Protein AF-A0A511R4V1-F1 (afdb_monomer)

Structure (mmCIF, N/CA/C/O backbone):
data_AF-A0A511R4V1-F1
#
_entry.id   AF-A0A511R4V1-F1
#
loop_
_atom_site.group_PDB
_atom_site.id
_atom_site.type_symbol
_atom_site.label_atom_id
_atom_site.label_alt_id
_atom_site.label_comp_id
_atom_site.label_asym_id
_atom_site.label_entity_id
_atom_site.label_seq_id
_atom_site.pdbx_PDB_ins_code
_atom_site.Cartn_x
_atom_site.Cartn_y
_atom_site.Cartn_z
_atom_site.occupancy
_atom_site.B_iso_or_equiv
_atom_site.auth_seq_id
_atom_site.auth_comp_id
_atom_site.auth_asym_id
_atom_site.auth_atom_id
_atom_site.pdbx_PDB_model_num
ATOM 1 N N . MET A 1 1 ? 0.638 -14.879 15.634 1.00 61.03 1 MET A N 1
ATOM 2 C CA . MET A 1 1 ? -0.462 -13.946 15.291 1.00 61.03 1 MET A CA 1
ATOM 3 C C . MET A 1 1 ? 0.116 -12.540 15.219 1.00 61.03 1 MET A C 1
ATOM 5 O O . MET A 1 1 ? 0.854 -12.171 16.122 1.00 61.03 1 MET A O 1
ATOM 9 N N . GLU A 1 2 ? -0.144 -11.779 14.155 1.00 87.06 2 GLU A N 1
ATOM 10 C CA . GLU A 1 2 ? 0.352 -10.398 14.040 1.00 87.06 2 GLU A CA 1
ATOM 11 C C . GLU A 1 2 ? -0.248 -9.506 15.149 1.00 87.06 2 GLU A C 1
ATOM 13 O O . GLU A 1 2 ? -1.451 -9.576 15.415 1.00 87.06 2 GLU A O 1
ATOM 18 N N . VAL A 1 3 ? 0.552 -8.627 15.767 1.00 91.94 3 VAL A N 1
ATOM 19 C CA . VAL A 1 3 ? 0.110 -7.763 16.889 1.00 91.94 3 VAL A CA 1
ATOM 20 C C . VAL A 1 3 ? -1.110 -6.911 16.511 1.00 91.94 3 VAL A C 1
ATOM 22 O O . VAL A 1 3 ? -2.014 -6.700 17.320 1.00 91.94 3 VAL A O 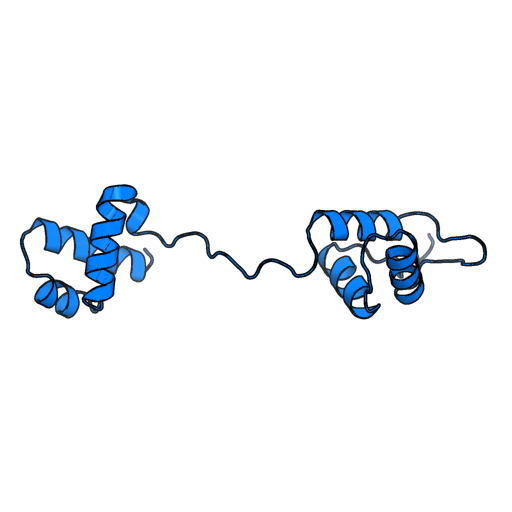1
ATOM 25 N N . ARG A 1 4 ? -1.171 -6.442 15.259 1.00 91.88 4 ARG A N 1
ATOM 26 C CA . ARG A 1 4 ? -2.289 -5.640 14.733 1.00 91.88 4 ARG A CA 1
ATOM 27 C C . ARG A 1 4 ? -3.592 -6.430 14.671 1.00 91.88 4 ARG A C 1
ATOM 29 O O . ARG A 1 4 ? -4.633 -5.908 15.066 1.00 91.88 4 ARG A O 1
ATOM 36 N N . VAL A 1 5 ? -3.522 -7.677 14.208 1.00 95.31 5 VAL A N 1
ATOM 37 C CA . VAL A 1 5 ? -4.673 -8.582 14.109 1.00 95.31 5 VAL A CA 1
ATOM 38 C C . VAL A 1 5 ? -5.228 -8.868 15.503 1.00 95.31 5 VAL A C 1
ATOM 40 O O . VAL A 1 5 ? -6.429 -8.722 15.718 1.00 95.31 5 VAL A O 1
ATOM 43 N N . TYR A 1 6 ? -4.353 -9.173 16.469 1.00 95.31 6 TYR A N 1
ATOM 44 C CA . TYR A 1 6 ? -4.748 -9.391 17.864 1.00 95.31 6 TYR A CA 1
ATOM 45 C C . TYR A 1 6 ? -5.455 -8.172 18.463 1.00 95.31 6 TYR A C 1
ATOM 47 O O . TYR A 1 6 ? -6.555 -8.298 18.998 1.00 95.31 6 TYR A O 1
ATOM 55 N N . LYS A 1 7 ? -4.871 -6.976 18.312 1.00 95.56 7 LYS A N 1
ATOM 56 C CA . LYS A 1 7 ? -5.477 -5.733 18.807 1.00 95.56 7 LYS A CA 1
ATOM 57 C C . LYS A 1 7 ? -6.868 -5.497 18.212 1.00 95.56 7 LYS A C 1
ATOM 59 O O . LYS A 1 7 ? -7.801 -5.182 18.941 1.00 95.56 7 LYS A O 1
ATOM 64 N N . ARG A 1 8 ? -7.039 -5.681 16.901 1.00 95.88 8 ARG A N 1
ATOM 65 C CA . ARG A 1 8 ? -8.345 -5.507 16.244 1.00 95.88 8 ARG A CA 1
ATOM 66 C C . ARG A 1 8 ? -9.372 -6.539 16.710 1.00 95.88 8 ARG A C 1
ATOM 68 O O . ARG A 1 8 ? -10.501 -6.162 17.003 1.00 95.88 8 ARG A O 1
ATOM 75 N N . ALA A 1 9 ? -8.980 -7.806 16.823 1.00 95.88 9 ALA A N 1
ATOM 76 C CA . ALA A 1 9 ? -9.857 -8.859 17.331 1.00 95.88 9 ALA A CA 1
ATOM 77 C C . ALA A 1 9 ? -10.303 -8.572 18.775 1.00 95.88 9 ALA A C 1
ATOM 79 O O . ALA A 1 9 ? -11.498 -8.577 19.061 1.00 95.88 9 ALA A O 1
ATOM 80 N N . ARG A 1 10 ? -9.359 -8.217 19.660 1.00 96.31 10 ARG A N 1
ATOM 81 C CA . ARG A 1 10 ? -9.656 -7.865 21.056 1.00 96.31 10 ARG A CA 1
ATOM 82 C C . ARG A 1 10 ? -10.561 -6.639 21.166 1.00 96.31 10 ARG A C 1
ATOM 84 O O . ARG A 1 10 ? -11.474 -6.626 21.980 1.00 96.31 10 ARG A O 1
ATOM 91 N N . ALA A 1 11 ? -10.346 -5.633 20.324 1.00 96.06 11 ALA A N 1
ATOM 92 C CA . ALA A 1 11 ? -11.191 -4.447 20.298 1.00 96.06 11 ALA A CA 1
ATOM 93 C C . ALA A 1 11 ? -12.642 -4.754 19.883 1.00 96.06 11 ALA A C 1
ATOM 95 O O . ALA A 1 11 ? -13.567 -4.172 20.442 1.00 96.06 11 ALA A O 1
ATOM 96 N N . LEU A 1 12 ? -12.848 -5.670 18.929 1.00 95.75 12 LEU A N 1
ATOM 97 C CA . LEU A 1 12 ? -14.186 -6.111 18.518 1.00 95.75 12 LEU A CA 1
ATOM 98 C C . LEU A 1 12 ? -14.879 -6.958 19.590 1.00 95.75 12 LEU A C 1
ATOM 100 O O . LEU A 1 12 ? -16.088 -6.828 19.761 1.00 95.75 12 LEU A O 1
ATOM 104 N N . LEU A 1 13 ? -14.126 -7.781 20.322 1.00 96.06 13 LEU A N 1
ATOM 105 C CA . LEU A 1 13 ? -14.661 -8.564 21.436 1.00 96.06 13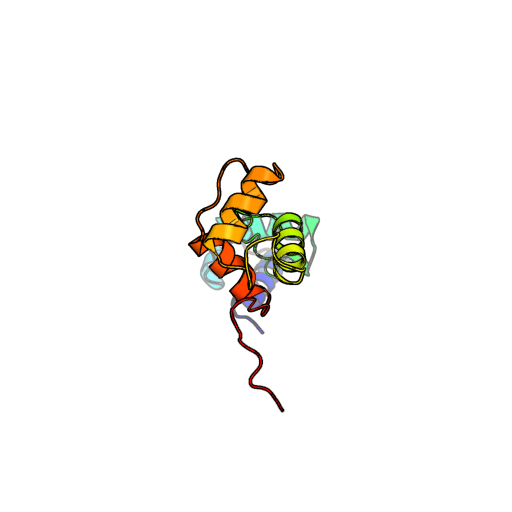 LEU A CA 1
ATOM 106 C C . LEU A 1 13 ? -15.152 -7.653 22.571 1.00 96.06 13 LEU A C 1
ATOM 108 O O . LEU A 1 13 ? -16.315 -7.723 22.946 1.00 96.06 13 LEU A O 1
ATOM 112 N N . LEU A 1 14 ? -14.317 -6.711 23.024 1.00 95.94 14 LEU A N 1
ATOM 113 C CA . LEU A 1 14 ? -14.713 -5.735 24.049 1.00 95.94 14 LEU A CA 1
ATOM 114 C C . LEU A 1 14 ? -15.899 -4.868 23.589 1.00 95.94 14 LEU A C 1
ATOM 116 O O . LEU A 1 14 ? -16.775 -4.506 24.369 1.00 95.94 14 LEU A O 1
ATOM 120 N N . ALA A 1 15 ? -15.955 -4.549 22.294 1.00 93.94 15 ALA A N 1
ATOM 121 C CA . ALA A 1 15 ? -17.087 -3.843 21.707 1.00 93.94 15 ALA A CA 1
ATOM 122 C C . ALA A 1 15 ? -18.392 -4.654 21.749 1.00 93.94 15 ALA A C 1
ATOM 124 O O . ALA A 1 15 ? -19.460 -4.050 21.852 1.00 93.94 15 ALA A O 1
ATOM 125 N N . HIS A 1 16 ? -18.314 -5.984 21.641 1.00 94.00 16 HIS A N 1
ATOM 126 C CA . HIS A 1 16 ? -19.456 -6.889 21.778 1.00 94.00 16 HIS A CA 1
ATOM 127 C C . HIS A 1 16 ? -19.903 -7.031 23.239 1.00 94.00 16 HIS A C 1
ATOM 129 O O . HIS A 1 16 ? -21.100 -7.066 23.503 1.00 94.00 16 HIS A O 1
ATOM 135 N N . GLU A 1 17 ? -18.956 -7.013 24.177 1.00 95.19 17 GLU A N 1
ATOM 136 C CA . GLU A 1 17 ? -19.199 -7.038 25.628 1.00 95.19 17 GLU A CA 1
ATOM 137 C C . GLU A 1 17 ? -19.804 -5.727 26.177 1.00 95.19 17 GLU A C 1
ATOM 139 O O . GLU A 1 17 ? -20.174 -5.656 27.345 1.00 95.19 17 GLU A O 1
ATOM 144 N N . GLY A 1 18 ? -19.941 -4.689 25.343 1.00 93.50 18 GLY A N 1
ATOM 145 C CA . GLY A 1 18 ? -20.630 -3.442 25.695 1.00 93.50 18 GLY A CA 1
ATOM 146 C C . GLY A 1 18 ? -19.732 -2.328 26.239 1.00 93.50 18 GLY A C 1
ATOM 147 O O . GLY A 1 18 ? -20.245 -1.287 26.650 1.00 93.50 18 GLY A O 1
ATOM 148 N N . PHE A 1 19 ? -18.405 -2.493 26.206 1.00 94.06 19 PHE A N 1
ATOM 149 C CA . PHE A 1 19 ? -17.473 -1.445 26.631 1.00 94.06 19 PHE A CA 1
ATOM 150 C C . PHE A 1 19 ? -17.554 -0.197 25.741 1.00 94.06 19 PHE A C 1
ATOM 152 O O . PHE A 1 19 ? -17.808 -0.270 24.528 1.00 94.06 19 PHE A O 1
ATOM 159 N N . LYS A 1 20 ? -17.282 0.974 26.331 1.00 92.56 20 LYS A N 1
ATOM 160 C CA . LYS A 1 20 ? -17.264 2.236 25.584 1.00 92.56 20 LYS A CA 1
ATOM 161 C C . LYS A 1 20 ? -16.008 2.325 24.728 1.00 92.56 20 LYS A C 1
ATOM 163 O O . LYS A 1 20 ? -14.916 1.927 25.125 1.00 92.56 20 LYS A O 1
ATOM 168 N N . ASP A 1 21 ? -16.131 2.964 23.568 1.00 90.62 21 ASP A N 1
ATOM 169 C CA . ASP A 1 21 ? -15.030 3.079 22.606 1.00 90.62 21 ASP A CA 1
ATOM 170 C C . ASP A 1 21 ? -13.760 3.735 23.183 1.00 90.62 21 ASP A C 1
ATOM 172 O O . ASP A 1 21 ? -12.653 3.400 22.764 1.00 90.62 21 ASP A O 1
ATOM 176 N N . GLN A 1 22 ? -13.897 4.660 24.142 1.00 91.81 22 GLN A N 1
ATOM 177 C CA . GLN A 1 22 ? -12.751 5.273 24.827 1.00 91.81 22 GLN A CA 1
ATOM 178 C C . GLN A 1 22 ? -11.998 4.273 25.714 1.00 91.81 22 GLN A C 1
ATOM 180 O O . GLN A 1 22 ? -10.770 4.245 25.687 1.00 91.81 22 GLN A O 1
ATOM 185 N N . GLU A 1 23 ? -12.720 3.430 26.449 1.00 93.56 23 GLU A N 1
ATOM 186 C CA . GLU A 1 23 ? -12.145 2.414 27.338 1.00 93.56 23 GLU A CA 1
ATOM 187 C C . GLU A 1 23 ? -11.437 1.337 26.512 1.00 93.56 23 GLU A C 1
ATOM 189 O O . GLU A 1 23 ? -10.286 0.995 26.778 1.00 93.56 23 GLU A O 1
ATOM 194 N N . ILE A 1 24 ? -12.079 0.875 25.433 1.00 94.88 24 ILE A N 1
ATOM 195 C CA . ILE A 1 24 ? -11.498 -0.097 24.496 1.00 94.88 24 ILE A CA 1
ATOM 196 C C . ILE A 1 24 ? -10.207 0.453 23.876 1.00 94.88 24 ILE A C 1
ATOM 198 O O . ILE A 1 24 ? -9.191 -0.244 23.813 1.00 94.88 24 ILE A O 1
ATOM 202 N N . ALA A 1 25 ? -10.236 1.707 23.414 1.00 93.50 25 ALA A N 1
ATOM 203 C CA . ALA A 1 25 ? -9.084 2.376 22.816 1.00 93.50 25 ALA A CA 1
ATOM 204 C C . ALA A 1 25 ? -7.885 2.423 23.778 1.00 93.50 25 ALA A C 1
ATOM 206 O O . ALA A 1 25 ? -6.768 2.080 23.378 1.00 93.50 25 ALA A O 1
ATOM 207 N N . GLN A 1 26 ? -8.125 2.776 25.045 1.00 93.44 26 GLN A N 1
ATOM 208 C CA . GLN A 1 26 ? -7.099 2.800 26.089 1.00 93.44 26 GLN A CA 1
ATOM 209 C C . GLN A 1 26 ? -6.560 1.397 26.399 1.00 93.44 26 GLN A C 1
ATOM 211 O O . GLN A 1 26 ? -5.347 1.202 26.392 1.00 93.44 26 GLN A O 1
ATOM 216 N N . GLN A 1 27 ? -7.436 0.403 26.587 1.00 94.69 27 GLN A N 1
ATOM 217 C CA . GLN A 1 27 ? -7.032 -0.965 26.939 1.00 94.69 27 GLN A CA 1
ATOM 218 C C . GLN A 1 27 ? -6.213 -1.660 25.843 1.00 94.69 27 GLN A C 1
ATOM 220 O O . GLN A 1 27 ? -5.265 -2.392 26.127 1.00 94.69 27 GLN A O 1
ATOM 225 N N . VAL A 1 28 ? -6.582 -1.463 24.576 1.00 94.62 28 VAL A N 1
ATOM 226 C CA . VAL A 1 28 ? -5.940 -2.139 23.434 1.00 94.62 28 VAL A CA 1
ATOM 227 C C . VAL A 1 28 ? -4.771 -1.310 22.868 1.00 94.62 28 VAL A C 1
ATOM 229 O O . VAL A 1 28 ? -3.940 -1.807 22.094 1.00 94.62 28 VAL A O 1
ATOM 232 N N . GLY A 1 29 ? -4.675 -0.034 23.248 1.00 94.19 29 GLY A N 1
ATOM 233 C CA . GLY A 1 29 ? -3.703 0.910 22.703 1.00 94.19 29 GLY A CA 1
ATOM 234 C C . GLY A 1 29 ? -3.961 1.182 21.221 1.00 94.19 29 GLY A C 1
ATOM 235 O O . GLY A 1 29 ? -3.058 1.022 20.392 1.00 94.19 29 GLY A O 1
ATOM 236 N N . LEU A 1 30 ? -5.211 1.510 20.884 1.00 93.94 30 LEU A N 1
ATOM 237 C CA . LEU A 1 30 ? -5.650 1.973 19.565 1.00 93.94 30 LEU A CA 1
ATOM 238 C C . LEU A 1 30 ? -6.243 3.377 19.694 1.00 93.94 30 LEU A C 1
ATOM 240 O O . LEU A 1 30 ? -6.766 3.742 20.738 1.00 93.94 30 LEU A O 1
ATOM 244 N N . SER A 1 31 ? -6.221 4.164 18.619 1.00 94.06 31 SER A N 1
ATOM 245 C CA . SER A 1 31 ? -6.956 5.432 18.618 1.00 94.06 31 SER A CA 1
ATOM 246 C C . SER A 1 31 ? -8.467 5.180 18.525 1.00 94.06 31 SER A C 1
ATOM 248 O O . SER A 1 31 ? -8.906 4.229 17.867 1.00 94.06 31 SER A O 1
ATOM 250 N N . ARG A 1 32 ? -9.280 6.079 19.092 1.00 93.69 32 ARG A N 1
ATOM 251 C CA . ARG A 1 32 ? -10.746 6.041 18.932 1.00 93.69 32 ARG A CA 1
ATOM 252 C C . ARG A 1 32 ? -11.160 6.026 17.453 1.00 93.69 32 ARG A C 1
ATOM 254 O O . ARG A 1 32 ? -12.071 5.297 17.078 1.00 93.69 32 ARG A O 1
ATOM 261 N N . VAL A 1 33 ? -10.460 6.776 16.597 1.00 94.81 33 VAL A N 1
ATOM 262 C CA . VAL A 1 33 ? -10.713 6.807 15.143 1.00 94.81 33 VAL A CA 1
ATOM 263 C C . VAL A 1 33 ? -10.470 5.434 14.509 1.00 94.81 33 VAL A C 1
ATOM 265 O O . VAL A 1 33 ? -11.262 4.978 13.684 1.00 94.81 33 VAL A O 1
ATOM 268 N N . THR A 1 34 ? -9.408 4.736 14.924 1.00 93.50 34 THR A N 1
ATOM 269 C CA . THR A 1 34 ? -9.122 3.366 14.475 1.00 93.50 34 THR A CA 1
ATOM 270 C C . THR A 1 34 ? -10.255 2.414 14.849 1.00 93.50 34 THR A C 1
ATOM 272 O O . THR A 1 34 ? -10.650 1.604 14.014 1.00 93.50 34 THR A O 1
ATOM 275 N N . LEU A 1 35 ? -10.798 2.527 16.065 1.00 94.56 35 LEU A N 1
ATOM 276 C CA . LEU A 1 35 ? -11.895 1.680 16.536 1.00 94.56 35 LEU A CA 1
ATOM 277 C C . LEU A 1 35 ? -13.194 1.920 15.755 1.00 94.56 35 LEU A C 1
ATOM 279 O O . LEU A 1 35 ? -13.816 0.965 15.294 1.00 94.56 35 LEU A O 1
ATOM 283 N N . VAL A 1 36 ? -13.561 3.184 15.530 1.00 94.12 36 VAL A N 1
ATOM 2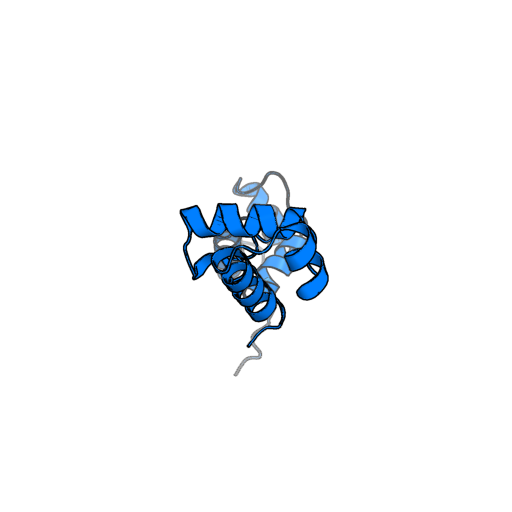84 C CA . VAL A 1 36 ? -14.740 3.551 14.724 1.00 94.12 36 VAL A CA 1
ATOM 285 C C . VAL A 1 36 ? -14.621 2.999 13.300 1.00 94.12 36 VAL A C 1
ATOM 287 O O . VAL A 1 36 ? -15.554 2.380 12.785 1.00 94.12 36 VAL A O 1
ATOM 290 N N . ASN A 1 37 ? -13.452 3.156 12.671 1.00 94.44 37 ASN A N 1
ATOM 291 C CA . ASN A 1 37 ? -13.196 2.605 11.340 1.00 94.44 37 ASN A CA 1
ATOM 292 C C . ASN A 1 37 ? -13.222 1.071 11.329 1.00 94.44 37 ASN A C 1
ATOM 294 O O . ASN A 1 37 ? -13.719 0.477 10.373 1.00 94.44 37 ASN A O 1
ATOM 298 N N . LEU A 1 38 ? -12.718 0.425 12.382 1.00 95.25 38 LEU A N 1
ATOM 299 C CA . LEU A 1 38 ? -12.752 -1.028 12.525 1.00 95.25 38 LEU A CA 1
ATOM 300 C C . LEU A 1 38 ? -14.190 -1.550 12.641 1.00 95.25 38 LEU A C 1
ATOM 302 O O . LEU A 1 38 ? -14.541 -2.480 11.919 1.00 95.25 38 LEU A O 1
ATOM 306 N N . ARG A 1 39 ? -15.040 -0.921 13.466 1.00 92.94 39 ARG A N 1
ATOM 307 C CA . ARG A 1 39 ? -16.473 -1.256 13.569 1.00 92.94 39 ARG A CA 1
ATOM 308 C C . ARG A 1 39 ? -17.184 -1.075 12.228 1.00 92.94 39 ARG A C 1
ATOM 310 O O . ARG A 1 39 ? -17.925 -1.958 11.804 1.00 92.94 39 ARG A O 1
ATOM 317 N N . ARG A 1 40 ? -16.917 0.031 11.521 1.00 94.50 40 ARG A N 1
ATOM 318 C CA . ARG A 1 40 ? -17.461 0.266 10.173 1.00 94.50 40 ARG A CA 1
ATOM 319 C C . ARG A 1 40 ? -17.043 -0.840 9.201 1.00 94.50 40 ARG A C 1
ATOM 321 O O . ARG A 1 40 ? -17.890 -1.375 8.495 1.00 94.50 40 ARG A O 1
ATOM 328 N N . ARG A 1 41 ? -15.758 -1.210 9.187 1.00 95.44 41 ARG A N 1
ATOM 329 C CA . ARG A 1 41 ? -15.263 -2.311 8.348 1.00 95.44 41 ARG A CA 1
ATOM 330 C C . ARG A 1 41 ? -15.876 -3.651 8.740 1.00 95.44 41 ARG A C 1
ATOM 332 O O . ARG A 1 41 ? -16.187 -4.427 7.851 1.00 95.44 41 ARG A O 1
ATOM 339 N N . PHE A 1 42 ? -16.090 -3.921 10.026 1.00 95.06 42 PHE A N 1
ATOM 340 C CA . PHE A 1 42 ? -16.720 -5.163 10.481 1.00 95.06 42 PHE A CA 1
ATOM 341 C C . PHE A 1 42 ? -18.135 -5.346 9.913 1.00 95.06 42 PHE A C 1
ATOM 343 O O . PHE A 1 42 ? -18.503 -6.461 9.557 1.00 95.06 42 PHE A O 1
ATOM 350 N N . GLN A 1 43 ? -18.903 -4.266 9.743 1.00 94.94 43 GLN A N 1
ATOM 351 C CA . GLN A 1 43 ? -20.230 -4.348 9.116 1.00 94.94 43 GLN A CA 1
ATOM 352 C C . GLN A 1 43 ? -20.174 -4.788 7.642 1.00 94.94 43 GLN A C 1
ATOM 354 O O . GLN A 1 43 ? -21.101 -5.428 7.159 1.00 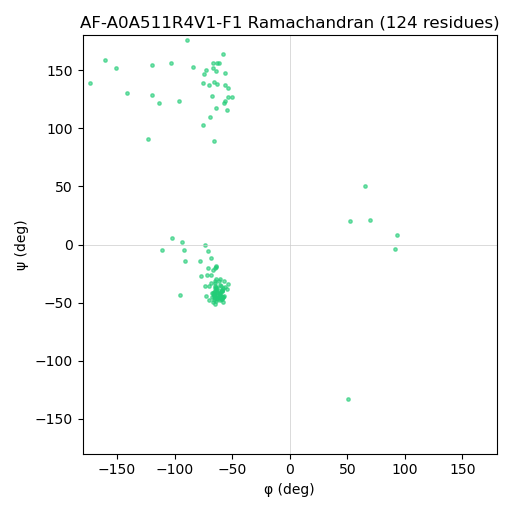94.94 43 GLN A O 1
ATOM 359 N N . GLN A 1 44 ? -19.084 -4.472 6.938 1.00 94.94 44 GLN A N 1
ATOM 360 C CA . GLN A 1 44 ? -18.912 -4.759 5.508 1.00 94.94 44 GLN A CA 1
ATOM 361 C C . GLN A 1 44 ? -18.163 -6.076 5.257 1.00 94.94 44 GLN A C 1
ATOM 363 O O . GLN A 1 44 ? -18.532 -6.856 4.389 1.00 94.94 44 GLN A O 1
ATOM 368 N N . GLU A 1 45 ? -17.098 -6.318 6.019 1.00 94.25 45 GLU A N 1
ATOM 369 C CA . GLU A 1 45 ? -16.105 -7.375 5.787 1.00 94.25 45 GLU A CA 1
ATOM 370 C C . GLU A 1 45 ? -16.169 -8.491 6.849 1.00 94.25 45 GLU A C 1
ATOM 372 O O . GLU A 1 45 ? -15.441 -9.481 6.758 1.00 94.25 45 GLU A O 1
ATOM 377 N N . ARG A 1 46 ? -17.015 -8.347 7.883 1.00 94.19 46 ARG A N 1
ATOM 378 C CA . ARG A 1 46 ? -17.069 -9.245 9.053 1.00 94.19 46 ARG A CA 1
ATOM 379 C C . ARG A 1 46 ? -15.668 -9.444 9.639 1.00 94.19 46 ARG A C 1
ATOM 381 O O . ARG A 1 46 ? -14.935 -8.474 9.814 1.00 94.19 46 ARG A O 1
ATOM 388 N N . LEU A 1 47 ? -15.278 -10.683 9.932 1.00 93.50 47 LEU A N 1
ATOM 389 C CA . LEU A 1 47 ? -13.973 -11.001 10.510 1.00 93.50 47 LEU A CA 1
ATOM 390 C C . LEU A 1 47 ? -12.800 -10.650 9.592 1.00 93.50 47 LEU A C 1
ATOM 392 O O . LEU A 1 47 ? -11.707 -10.447 10.102 1.00 93.50 47 LEU A O 1
ATOM 396 N N . GLN A 1 48 ? -12.996 -10.484 8.279 1.00 93.88 48 GLN A N 1
ATOM 397 C CA . GLN A 1 48 ? -11.899 -10.091 7.386 1.00 93.88 48 GLN A CA 1
ATOM 398 C C . GLN A 1 48 ? -11.346 -8.693 7.712 1.00 93.88 48 GLN A C 1
ATOM 400 O O . GLN A 1 48 ? -10.203 -8.381 7.377 1.00 93.88 48 GLN A O 1
ATOM 405 N N . CYS A 1 49 ? -12.099 -7.862 8.444 1.00 93.38 49 CYS A N 1
ATOM 406 C CA . CYS A 1 49 ? -11.664 -6.519 8.818 1.00 93.38 49 CYS A 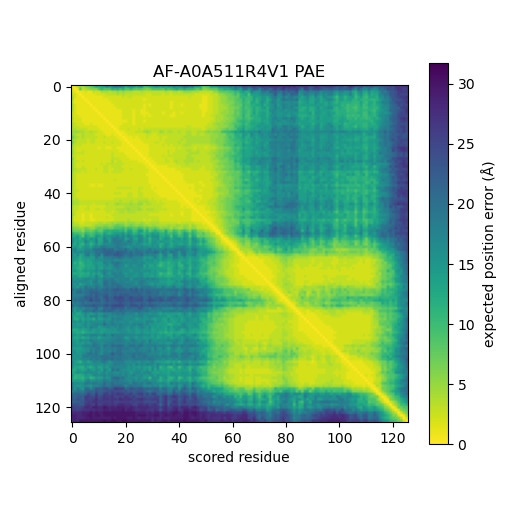CA 1
ATOM 407 C C . CYS A 1 49 ? -10.437 -6.485 9.750 1.00 93.38 49 CYS A C 1
ATOM 409 O O . CYS A 1 49 ? -9.756 -5.454 9.830 1.00 93.38 49 CYS A O 1
ATOM 411 N N . ILE A 1 50 ? -10.144 -7.588 10.454 1.00 94.94 50 ILE A N 1
ATOM 412 C CA . ILE A 1 50 ? -8.994 -7.672 11.364 1.00 94.94 50 ILE A CA 1
ATOM 413 C C . ILE A 1 50 ? -7.673 -7.734 10.594 1.00 94.94 50 ILE A C 1
ATOM 415 O O . ILE A 1 50 ? -6.647 -7.273 11.100 1.00 94.94 50 ILE A O 1
ATOM 419 N N . TYR A 1 51 ? -7.703 -8.225 9.356 1.00 94.62 51 TYR A N 1
ATOM 420 C CA . TYR A 1 51 ? -6.538 -8.298 8.489 1.00 94.62 51 TYR A CA 1
ATOM 421 C C . TYR A 1 51 ? -6.307 -6.973 7.754 1.00 94.62 51 TYR A C 1
ATOM 423 O O . TYR A 1 51 ? -7.216 -6.156 7.534 1.00 94.62 51 TYR A O 1
ATOM 431 N N . ASP A 1 52 ? -5.042 -6.725 7.420 1.00 89.56 52 ASP A N 1
ATOM 432 C CA . ASP A 1 52 ? -4.672 -5.595 6.579 1.00 89.56 52 ASP A CA 1
ATOM 433 C C . ASP A 1 52 ? -5.152 -5.836 5.145 1.00 89.56 52 ASP A C 1
ATOM 435 O O . ASP A 1 52 ? -5.025 -6.930 4.597 1.00 89.56 52 ASP A O 1
ATOM 439 N N . ARG A 1 53 ? -5.711 -4.789 4.530 1.00 86.50 53 ARG A N 1
ATOM 440 C CA . ARG A 1 53 ? -6.027 -4.823 3.103 1.00 86.50 53 ARG A CA 1
ATOM 441 C C . ARG A 1 53 ? -4.725 -4.894 2.299 1.00 86.50 53 ARG A C 1
ATOM 443 O O . ARG A 1 53 ? -3.715 -4.334 2.747 1.00 86.50 53 ARG A O 1
ATOM 450 N N . PRO A 1 54 ? -4.750 -5.495 1.096 1.00 82.81 54 PRO A N 1
ATOM 451 C CA . PRO A 1 54 ? -3.634 -5.404 0.169 1.00 82.81 54 PRO A CA 1
ATOM 452 C C . PRO A 1 54 ? -3.228 -3.940 0.019 1.00 82.81 54 PRO A C 1
ATOM 454 O O . PRO A 1 54 ? -4.068 -3.071 -0.234 1.00 82.81 54 PRO A O 1
ATOM 457 N N . ARG A 1 55 ? -1.945 -3.640 0.230 1.00 78.69 55 ARG A N 1
ATOM 458 C CA . ARG A 1 55 ? -1.452 -2.278 0.043 1.00 78.69 55 ARG A CA 1
ATOM 459 C C . ARG A 1 55 ? -1.618 -1.939 -1.431 1.00 78.69 55 ARG A C 1
ATOM 461 O O . ARG A 1 55 ? -0.989 -2.568 -2.277 1.00 78.69 55 ARG A O 1
ATOM 468 N N . SER A 1 56 ? -2.435 -0.932 -1.729 1.00 71.69 56 SER A N 1
ATOM 469 C CA . SER A 1 56 ? -2.424 -0.298 -3.043 1.00 71.69 56 SER A CA 1
ATOM 470 C C . SER A 1 56 ? -1.074 0.396 -3.183 1.00 71.69 56 SER A C 1
ATOM 472 O O . SER A 1 56 ? -0.901 1.535 -2.753 1.00 71.69 56 SER A O 1
ATOM 474 N N . GLY A 1 57 ? -0.076 -0.327 -3.689 1.00 76.50 57 GLY A N 1
ATOM 475 C CA . GLY A 1 57 ? 1.227 0.243 -3.998 1.00 76.50 57 GLY A CA 1
ATOM 476 C C . GLY A 1 57 ? 1.092 1.397 -4.992 1.00 76.50 57 GLY A C 1
ATOM 477 O O . GLY A 1 57 ? 0.066 1.557 -5.658 1.00 76.50 57 GLY A O 1
ATOM 478 N N . ARG A 1 58 ? 2.144 2.213 -5.113 1.00 73.38 58 ARG A N 1
ATOM 479 C CA . ARG A 1 58 ? 2.213 3.242 -6.156 1.00 73.38 58 ARG A CA 1
ATOM 480 C C . ARG A 1 58 ? 2.030 2.570 -7.518 1.00 73.38 58 ARG A C 1
ATOM 482 O O . ARG A 1 58 ? 2.803 1.671 -7.853 1.00 73.38 58 ARG A O 1
ATOM 489 N N . LYS A 1 59 ? 1.038 3.019 -8.298 1.00 70.06 59 LYS A N 1
ATOM 490 C CA . LYS A 1 59 ? 0.873 2.566 -9.685 1.00 70.06 59 LYS A CA 1
ATOM 491 C C . LYS A 1 59 ? 2.200 2.787 -10.423 1.00 70.06 59 LYS A C 1
ATOM 493 O O . LYS A 1 59 ? 2.751 3.890 -10.333 1.00 70.06 59 LYS A O 1
ATOM 498 N N . PRO A 1 60 ? 2.766 1.763 -11.080 1.00 70.50 60 PRO A N 1
ATOM 499 C CA . PRO A 1 60 ? 3.987 1.939 -11.848 1.00 70.50 60 PRO A CA 1
ATOM 500 C C . PRO A 1 60 ? 3.808 3.041 -12.898 1.00 70.50 60 PRO A C 1
ATOM 502 O O . PRO A 1 60 ? 2.779 3.083 -13.557 1.00 70.50 60 PRO A O 1
ATOM 505 N N . LEU A 1 61 ? 4.812 3.910 -13.064 1.00 71.38 61 LEU A N 1
ATOM 506 C CA . LEU A 1 61 ? 4.785 4.970 -14.085 1.00 71.38 61 LEU A CA 1
ATOM 507 C C . LEU A 1 61 ? 4.672 4.401 -15.511 1.00 71.38 61 LEU A C 1
ATOM 509 O O . LEU A 1 61 ? 4.079 5.021 -16.378 1.00 71.38 61 LEU A O 1
ATOM 513 N N . PHE A 1 62 ? 5.213 3.199 -15.719 1.00 76.88 62 PHE A N 1
ATOM 514 C CA . PHE A 1 62 ? 5.099 2.442 -16.961 1.00 76.88 62 PHE A CA 1
ATOM 515 C C . PHE A 1 62 ? 4.284 1.189 -16.690 1.00 76.88 62 PHE A C 1
ATOM 517 O O . PHE A 1 62 ? 4.667 0.391 -15.821 1.00 76.88 62 PHE A O 1
ATOM 524 N N . ASP A 1 63 ? 3.184 1.048 -17.423 1.00 79.94 63 ASP A N 1
ATOM 525 C CA . ASP A 1 63 ? 2.263 -0.073 -17.302 1.00 79.94 63 ASP A CA 1
ATOM 526 C C . ASP A 1 63 ? 2.939 -1.420 -17.623 1.00 79.94 63 ASP A C 1
ATOM 528 O O . ASP A 1 63 ? 3.956 -1.484 -18.324 1.00 79.94 63 ASP A O 1
ATOM 532 N N . GLY A 1 64 ? 2.377 -2.509 -17.096 1.00 82.12 64 GLY A N 1
ATOM 533 C CA . GLY A 1 64 ? 2.878 -3.866 -17.319 1.00 82.12 64 GLY A CA 1
ATOM 534 C C . GLY A 1 64 ? 2.919 -4.247 -18.800 1.00 82.12 64 GLY A C 1
ATOM 535 O O . GLY A 1 64 ? 3.890 -4.863 -19.237 1.00 82.12 64 GLY A O 1
ATOM 536 N N . ASN A 1 65 ? 1.928 -3.811 -19.585 1.00 85.56 65 ASN A N 1
ATOM 537 C CA . ASN A 1 65 ? 1.873 -4.079 -21.022 1.00 85.56 65 ASN A CA 1
ATOM 538 C C . ASN A 1 65 ? 3.048 -3.423 -21.763 1.00 85.56 65 ASN A C 1
ATOM 540 O O . ASN A 1 65 ? 3.782 -4.084 -22.494 1.00 85.56 65 ASN A O 1
ATOM 544 N N . LEU A 1 66 ? 3.298 -2.139 -21.495 1.00 85.75 66 LEU A N 1
ATOM 545 C CA . LEU A 1 66 ? 4.412 -1.415 -22.104 1.00 85.75 66 LEU A CA 1
ATOM 546 C C . LEU A 1 66 ? 5.762 -2.068 -21.782 1.00 85.75 66 LEU A C 1
ATOM 548 O O . LEU A 1 66 ? 6.615 -2.191 -22.656 1.00 85.75 66 LEU A O 1
ATOM 552 N N . ARG A 1 67 ? 5.952 -2.542 -20.547 1.00 87.44 67 ARG A N 1
ATOM 553 C CA . ARG A 1 67 ? 7.171 -3.273 -20.175 1.00 87.44 67 ARG A CA 1
ATOM 554 C C . ARG A 1 67 ? 7.339 -4.555 -20.978 1.00 87.44 67 ARG A C 1
ATOM 556 O O . ARG A 1 67 ? 8.429 -4.788 -21.485 1.00 87.44 67 ARG A O 1
ATOM 563 N N . ALA A 1 68 ? 6.273 -5.341 -21.123 1.00 87.38 68 ALA A N 1
ATOM 564 C CA . ALA A 1 68 ? 6.302 -6.571 -21.908 1.00 87.38 68 ALA A CA 1
ATOM 565 C C . ALA A 1 68 ? 6.655 -6.295 -23.378 1.00 87.38 68 ALA A C 1
ATOM 567 O O . ALA A 1 68 ? 7.495 -6.994 -23.938 1.00 87.38 68 ALA A O 1
ATOM 568 N N . LYS A 1 69 ? 6.093 -5.233 -23.971 1.00 89.31 69 LYS A N 1
ATOM 569 C CA . LYS A 1 69 ? 6.431 -4.799 -25.334 1.00 89.31 69 LYS A CA 1
ATOM 570 C C . LYS A 1 69 ? 7.908 -4.415 -25.480 1.00 89.31 69 LYS A C 1
ATOM 572 O O . LYS A 1 69 ? 8.558 -4.849 -26.424 1.00 89.31 69 LYS A O 1
ATOM 577 N N . ILE A 1 70 ? 8.455 -3.652 -24.529 1.00 88.81 70 ILE A N 1
ATOM 578 C CA . ILE A 1 70 ? 9.880 -3.273 -24.515 1.00 88.81 70 ILE A CA 1
ATOM 579 C C . ILE A 1 70 ? 10.776 -4.507 -24.361 1.00 88.81 70 ILE A C 1
ATOM 581 O O . ILE A 1 70 ? 11.801 -4.609 -25.030 1.00 88.81 70 ILE A O 1
ATOM 585 N N . THR A 1 71 ? 10.402 -5.457 -23.501 1.00 88.31 71 THR A N 1
ATOM 586 C CA . THR A 1 71 ? 11.144 -6.713 -23.339 1.00 88.31 71 THR A CA 1
ATOM 587 C C . THR A 1 71 ? 11.100 -7.564 -24.603 1.00 88.31 71 THR A C 1
ATOM 589 O O . THR A 1 71 ? 12.139 -8.071 -25.005 1.00 88.31 71 THR A O 1
ATOM 592 N N . ALA A 1 72 ? 9.940 -7.684 -25.252 1.00 88.69 72 ALA A N 1
ATOM 593 C CA . ALA A 1 72 ? 9.809 -8.415 -26.509 1.00 88.69 72 ALA A CA 1
ATOM 594 C C . ALA A 1 72 ? 10.664 -7.789 -27.621 1.00 88.69 72 ALA A C 1
ATOM 596 O O . ALA A 1 72 ? 11.376 -8.511 -28.310 1.00 88.69 72 ALA A O 1
ATOM 597 N N . LEU A 1 73 ? 10.662 -6.455 -27.733 1.00 88.81 73 LEU A N 1
ATOM 598 C CA . LEU A 1 73 ? 11.517 -5.726 -28.673 1.00 88.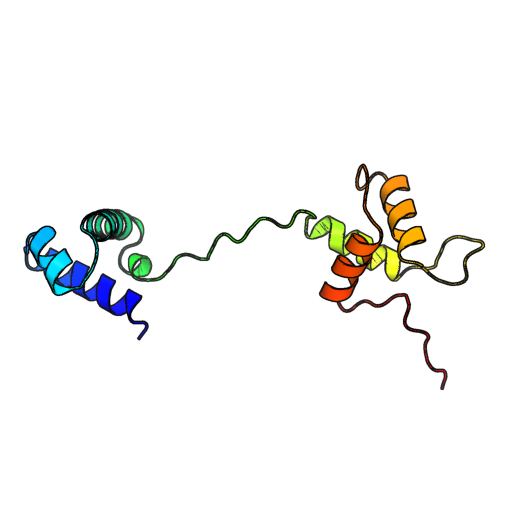81 73 LEU A CA 1
ATOM 599 C C . LEU A 1 73 ? 13.009 -5.957 -28.389 1.00 88.81 73 LEU A C 1
ATOM 601 O O . LEU A 1 73 ? 13.790 -6.166 -29.303 1.00 88.81 73 LEU A O 1
ATOM 605 N N . ALA A 1 74 ? 13.416 -5.961 -27.119 1.00 87.00 74 ALA A N 1
ATOM 606 C CA . ALA A 1 74 ? 14.805 -6.226 -26.751 1.00 87.00 74 ALA A CA 1
ATOM 607 C C . ALA A 1 74 ? 15.259 -7.668 -27.052 1.00 87.00 74 ALA A C 1
ATOM 609 O O . ALA A 1 74 ? 16.460 -7.906 -27.152 1.00 87.00 74 ALA A O 1
ATOM 610 N N . CYS A 1 75 ? 14.322 -8.612 -27.168 1.00 85.31 75 CYS A N 1
ATOM 611 C CA . CYS A 1 75 ? 14.591 -10.005 -27.527 1.00 85.31 75 CYS A CA 1
ATOM 612 C C . CYS A 1 75 ? 14.496 -10.278 -29.039 1.00 85.31 75 CYS A C 1
ATOM 614 O O . CYS A 1 75 ? 14.750 -11.409 -29.444 1.00 85.31 75 CYS A O 1
ATOM 616 N N . SER A 1 76 ? 14.096 -9.302 -29.861 1.00 85.56 76 SER A N 1
ATOM 617 C CA . SER A 1 76 ? 14.054 -9.452 -31.320 1.00 85.56 76 SER A CA 1
ATOM 618 C C . SER A 1 76 ? 15.380 -9.055 -31.964 1.00 85.56 76 SER A C 1
ATOM 620 O O . SER A 1 76 ? 16.271 -8.530 -31.295 1.00 85.56 76 SER A O 1
ATOM 622 N N . ASP A 1 77 ? 15.489 -9.226 -33.279 1.00 83.94 77 ASP A N 1
ATOM 623 C CA . ASP A 1 77 ? 16.652 -8.746 -34.021 1.00 83.94 77 ASP A CA 1
ATOM 624 C C . ASP A 1 77 ? 16.731 -7.208 -34.004 1.00 83.94 77 ASP A C 1
ATOM 626 O O . ASP A 1 77 ? 15.695 -6.529 -34.084 1.00 83.94 77 ASP A O 1
ATOM 630 N N . PRO A 1 78 ? 17.941 -6.639 -33.853 1.00 83.69 78 PRO A N 1
ATOM 631 C CA . PRO A 1 78 ? 18.160 -5.204 -33.962 1.00 83.69 78 PRO A CA 1
ATOM 632 C C . PRO A 1 78 ? 17.916 -4.709 -35.399 1.00 83.69 78 PRO A C 1
ATOM 634 O O . PRO A 1 78 ? 18.021 -5.482 -36.352 1.00 83.69 78 PRO A O 1
ATOM 637 N N . PRO A 1 79 ? 17.595 -3.415 -35.579 1.00 82.94 79 PRO A N 1
ATOM 638 C CA . PRO A 1 79 ? 17.406 -2.830 -36.901 1.00 82.94 79 PRO A CA 1
ATOM 639 C C . PRO A 1 79 ? 18.694 -2.878 -37.733 1.00 82.94 79 PRO A C 1
ATOM 641 O O . PRO A 1 79 ? 19.806 -2.916 -37.198 1.00 82.94 79 PRO A O 1
ATOM 644 N N . GLU A 1 80 ? 18.524 -2.840 -39.054 1.00 77.12 80 GLU A N 1
ATOM 645 C CA . GLU A 1 80 ? 19.612 -2.917 -40.027 1.00 77.12 80 GLU A CA 1
ATOM 646 C C . GLU A 1 80 ? 20.701 -1.865 -39.746 1.00 77.12 80 GLU A C 1
ATOM 648 O O . GLU A 1 80 ? 20.416 -0.708 -39.435 1.00 77.12 80 GLU A O 1
ATOM 653 N N . GLY A 1 81 ? 21.967 -2.288 -39.795 1.00 80.75 81 GLY A N 1
ATOM 654 C CA . GLY A 1 81 ? 23.117 -1.448 -39.440 1.00 80.75 81 GLY A CA 1
ATOM 655 C C . GLY A 1 81 ? 23.556 -1.522 -37.971 1.00 80.75 81 GLY A C 1
ATOM 656 O O . GLY A 1 81 ? 24.597 -0.959 -37.629 1.00 80.75 81 GLY A O 1
ATOM 657 N N . TYR A 1 82 ? 22.841 -2.254 -37.107 1.00 78.38 82 TYR A N 1
ATOM 658 C CA . TYR A 1 82 ? 23.235 -2.477 -35.712 1.00 78.38 82 TYR A CA 1
ATOM 659 C C . TYR A 1 82 ? 23.431 -3.963 -35.406 1.00 78.38 82 TYR A C 1
ATOM 661 O O . TYR A 1 82 ? 22.542 -4.774 -35.614 1.00 78.38 82 TYR A O 1
ATOM 669 N N . GLY A 1 83 ? 24.581 -4.326 -34.826 1.00 80.38 83 GLY A N 1
ATOM 670 C CA . GLY A 1 83 ? 24.858 -5.715 -34.427 1.00 80.38 83 GLY A CA 1
ATOM 671 C C . GLY A 1 83 ? 24.173 -6.165 -33.128 1.00 80.38 83 GLY A C 1
ATOM 672 O O . GLY A 1 83 ? 24.158 -7.353 -32.830 1.00 80.38 83 GLY A O 1
ATOM 673 N N . ARG A 1 84 ? 23.645 -5.234 -32.317 1.00 83.44 84 ARG A N 1
ATOM 674 C CA . ARG A 1 84 ? 22.925 -5.530 -31.063 1.00 83.44 84 ARG A CA 1
ATOM 675 C C . ARG A 1 84 ? 22.055 -4.362 -30.610 1.00 83.44 84 ARG A C 1
ATOM 677 O O . ARG A 1 84 ? 22.359 -3.203 -30.903 1.00 83.44 84 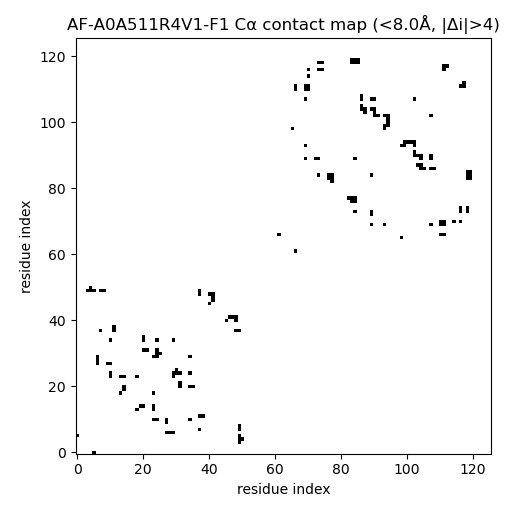ARG A O 1
ATOM 684 N N . TRP A 1 85 ? 21.053 -4.649 -29.782 1.00 88.12 85 TRP A N 1
ATOM 685 C CA . TRP A 1 85 ? 20.294 -3.615 -29.083 1.00 88.12 85 TRP A CA 1
ATOM 686 C C . TRP A 1 85 ? 21.151 -2.879 -28.049 1.00 88.12 85 TRP A C 1
ATOM 688 O O . TRP A 1 85 ? 21.752 -3.477 -27.155 1.00 88.12 85 TRP A O 1
ATOM 698 N N . SER A 1 86 ? 21.158 -1.549 -28.126 1.00 88.44 86 SER A N 1
ATOM 699 C CA . SER A 1 86 ? 21.620 -0.687 -27.036 1.00 88.44 86 SER A CA 1
ATOM 700 C C . SER A 1 86 ? 20.423 -0.072 -26.307 1.00 88.44 86 SER A C 1
ATOM 702 O O . SER A 1 86 ? 19.344 0.068 -26.878 1.00 88.44 86 SER A O 1
ATOM 704 N N . LEU A 1 87 ? 20.598 0.335 -25.043 1.00 89.38 87 LEU A N 1
ATOM 705 C CA . LEU A 1 87 ? 19.512 0.964 -24.274 1.00 89.38 87 LEU A CA 1
ATOM 706 C C . LEU A 1 87 ? 19.017 2.274 -24.903 1.00 89.38 87 LEU A C 1
ATOM 708 O O . LEU A 1 87 ? 17.841 2.597 -24.770 1.00 89.38 87 LEU A O 1
ATOM 712 N N . ARG A 1 88 ? 19.908 3.021 -25.571 1.00 90.06 88 ARG A N 1
ATOM 713 C CA . ARG A 1 88 ? 19.546 4.241 -26.308 1.00 90.06 88 ARG A CA 1
ATOM 714 C C . ARG A 1 88 ? 18.737 3.900 -27.554 1.00 90.06 88 ARG A C 1
ATOM 716 O O . ARG A 1 88 ? 17.637 4.405 -27.692 1.00 90.06 88 ARG A O 1
ATOM 723 N N . LEU A 1 89 ? 19.206 2.933 -28.345 1.00 90.00 89 LEU A N 1
ATOM 724 C CA . LEU A 1 89 ? 18.494 2.466 -29.537 1.00 90.00 89 LEU A CA 1
ATOM 725 C C . LEU A 1 89 ? 17.093 1.931 -29.206 1.00 90.00 89 LEU A C 1
ATOM 727 O O . LEU A 1 89 ? 16.138 2.210 -29.919 1.00 90.00 89 LEU A O 1
ATOM 731 N N . LEU A 1 90 ? 16.948 1.202 -28.096 1.00 90.00 90 LEU A N 1
ATOM 732 C CA . LEU A 1 90 ? 15.639 0.753 -27.618 1.00 90.00 90 LEU A CA 1
ATOM 733 C C . LEU A 1 90 ? 14.749 1.920 -27.181 1.00 90.00 90 LEU A C 1
ATOM 735 O O . LEU A 1 90 ? 13.554 1.894 -27.448 1.00 90.00 90 LEU A O 1
ATOM 739 N N . ALA A 1 91 ? 15.302 2.928 -26.503 1.00 90.81 91 ALA A N 1
ATOM 740 C CA . ALA A 1 91 ? 14.539 4.107 -26.104 1.00 90.81 91 ALA A CA 1
ATOM 741 C C . ALA A 1 91 ? 14.028 4.882 -27.326 1.00 90.81 91 ALA A C 1
ATOM 743 O O . ALA A 1 91 ? 12.835 5.177 -27.393 1.00 90.81 91 ALA A O 1
ATOM 744 N N . ASP A 1 92 ? 14.900 5.119 -28.305 1.00 90.81 92 ASP A N 1
ATOM 745 C CA . ASP A 1 92 ? 14.563 5.818 -29.546 1.00 90.81 92 ASP A CA 1
ATOM 746 C C . ASP A 1 92 ? 13.498 5.042 -30.331 1.00 90.81 92 ASP A C 1
ATOM 748 O O . ASP A 1 92 ? 12.473 5.602 -30.717 1.00 90.81 92 ASP A O 1
ATOM 752 N N . ARG A 1 93 ? 13.664 3.718 -30.460 1.00 90.00 93 ARG A N 1
ATOM 753 C CA . ARG A 1 93 ? 12.705 2.854 -31.161 1.00 90.00 93 ARG A CA 1
ATOM 754 C C . ARG A 1 93 ? 11.334 2.814 -30.485 1.00 90.00 93 ARG A C 1
ATOM 756 O O . ARG A 1 93 ? 10.313 2.749 -31.159 1.00 90.00 93 ARG A O 1
ATOM 763 N N . VAL A 1 94 ? 11.285 2.850 -29.155 1.00 90.44 94 VAL A N 1
ATOM 764 C CA . VAL A 1 94 ? 10.026 2.858 -28.389 1.00 90.44 94 VAL A CA 1
ATOM 765 C C . VAL A 1 94 ? 9.255 4.172 -28.575 1.00 90.44 94 VAL A C 1
ATOM 767 O O . VAL A 1 94 ? 8.022 4.147 -28.599 1.00 90.44 94 VAL A O 1
ATOM 770 N N . VAL A 1 95 ? 9.962 5.295 -28.740 1.00 90.56 95 VAL A N 1
ATOM 771 C CA . VAL A 1 95 ? 9.360 6.592 -29.099 1.00 90.56 95 VAL A CA 1
ATOM 772 C C . VAL A 1 95 ? 8.906 6.590 -30.560 1.00 90.56 95 VAL A C 1
ATOM 774 O O . VAL A 1 95 ? 7.780 6.985 -30.844 1.00 90.56 95 VAL A O 1
ATOM 777 N N . GLU A 1 96 ? 9.727 6.069 -31.475 1.00 89.88 96 GLU A N 1
ATOM 778 C CA . GLU A 1 96 ? 9.404 5.958 -32.906 1.00 89.88 96 GLU A CA 1
ATOM 779 C C . GLU A 1 96 ? 8.142 5.114 -33.159 1.00 89.88 96 GLU A C 1
ATOM 781 O O . GLU A 1 96 ? 7.298 5.473 -33.976 1.00 89.88 96 GLU A O 1
ATOM 786 N N . LEU A 1 97 ? 7.964 4.021 -32.409 1.00 88.75 97 LEU A N 1
ATOM 787 C CA . LEU A 1 97 ? 6.770 3.170 -32.471 1.00 88.75 97 LEU A CA 1
ATOM 788 C C . LEU A 1 97 ? 5.524 3.802 -31.817 1.00 88.75 97 LEU A C 1
ATOM 790 O O . LEU A 1 97 ? 4.463 3.172 -31.785 1.00 88.75 97 LEU A O 1
ATOM 794 N N . GLY A 1 98 ? 5.636 5.013 -31.262 1.00 87.81 98 GLY A N 1
ATOM 795 C CA . GLY A 1 98 ? 4.527 5.758 -30.662 1.00 87.81 98 GLY A CA 1
ATOM 796 C C . GLY A 1 98 ? 3.999 5.157 -29.359 1.00 87.81 98 GLY A C 1
ATOM 797 O O . GLY A 1 98 ? 2.858 5.408 -28.978 1.00 87.81 98 GLY A O 1
ATOM 798 N N . TRP A 1 99 ? 4.789 4.328 -28.668 1.00 87.88 99 TRP A N 1
ATOM 799 C CA . TRP A 1 99 ? 4.342 3.698 -27.420 1.00 87.88 99 TRP A CA 1
ATOM 800 C C . TRP A 1 99 ? 4.374 4.663 -26.229 1.00 87.88 99 TRP A C 1
ATOM 802 O O . TRP A 1 99 ? 3.623 4.470 -25.272 1.00 87.88 99 TRP A O 1
ATOM 812 N N . VAL A 1 100 ? 5.248 5.673 -26.281 1.00 86.88 100 VAL A N 1
ATOM 813 C CA . VAL A 1 100 ? 5.404 6.757 -25.297 1.00 86.88 100 VAL A CA 1
ATOM 814 C C . VAL A 1 100 ? 5.911 8.022 -25.994 1.00 86.88 100 VAL A C 1
ATOM 816 O O . VAL A 1 100 ? 6.654 7.928 -26.964 1.00 86.88 100 VAL A O 1
ATOM 819 N N . GLU A 1 101 ? 5.576 9.198 -25.458 1.00 83.94 101 GLU A N 1
ATOM 820 C CA . GLU A 1 101 ? 6.066 10.493 -25.971 1.00 83.94 101 GLU A CA 1
ATOM 821 C C . GLU A 1 101 ? 7.572 10.701 -25.738 1.00 83.94 101 GLU A C 1
ATOM 823 O O . GLU A 1 101 ? 8.235 11.424 -26.474 1.00 83.94 101 GLU A O 1
ATOM 828 N N . GLY A 1 102 ? 8.130 10.055 -24.713 1.00 86.75 102 GLY A N 1
ATOM 829 C CA . GLY A 1 102 ? 9.550 10.128 -24.401 1.00 86.75 102 GLY A CA 1
ATOM 830 C C . GLY A 1 102 ? 9.938 9.165 -23.286 1.00 86.75 102 GLY A C 1
ATOM 831 O O . GLY A 1 102 ? 9.225 9.012 -22.292 1.00 86.75 102 GLY A O 1
ATOM 832 N N . ILE A 1 103 ? 11.087 8.507 -23.436 1.00 88.25 103 ILE A N 1
ATOM 833 C CA . ILE A 1 103 ? 11.634 7.611 -22.417 1.00 88.25 103 ILE A CA 1
ATOM 834 C C . ILE A 1 103 ? 13.151 7.750 -22.337 1.00 88.25 103 ILE A C 1
ATOM 836 O O . ILE A 1 103 ? 13.863 7.685 -23.330 1.00 88.25 103 ILE A O 1
ATOM 840 N N . HIS A 1 104 ? 13.667 7.930 -21.123 1.00 90.19 104 HIS A N 1
ATOM 841 C CA . HIS A 1 104 ? 15.110 7.954 -20.904 1.00 90.19 104 HIS A CA 1
ATOM 842 C C . HIS A 1 104 ? 15.684 6.530 -20.963 1.00 90.19 104 HIS A C 1
ATOM 844 O O . HIS A 1 104 ? 15.111 5.616 -20.366 1.00 90.19 104 HIS A O 1
ATOM 850 N N . PHE A 1 105 ? 16.850 6.339 -21.589 1.00 88.31 105 PHE A N 1
ATOM 851 C CA . PHE A 1 105 ? 17.496 5.024 -21.744 1.00 88.31 105 PHE A CA 1
ATOM 852 C C . PHE A 1 105 ? 17.693 4.272 -20.411 1.00 88.31 105 PHE A C 1
ATOM 854 O O . PHE A 1 105 ? 17.547 3.052 -20.355 1.00 88.31 105 PHE A O 1
ATOM 861 N N . ASP A 1 106 ? 17.955 4.985 -19.307 1.00 90.12 106 ASP A N 1
ATOM 862 C CA . ASP A 1 106 ? 18.078 4.369 -17.973 1.00 90.12 106 ASP A CA 1
ATOM 863 C C . ASP A 1 106 ? 16.752 3.745 -17.497 1.00 90.12 106 ASP A C 1
ATOM 865 O O . ASP A 1 106 ? 16.726 2.714 -16.829 1.00 90.12 106 ASP A O 1
ATOM 869 N N . THR A 1 107 ? 15.619 4.321 -17.901 1.00 88.94 107 THR A N 1
ATOM 870 C CA . THR A 1 107 ? 14.294 3.754 -17.626 1.00 88.94 107 THR A CA 1
ATOM 871 C C . THR A 1 107 ? 14.106 2.425 -18.348 1.00 88.94 107 THR A C 1
ATOM 873 O O . THR A 1 107 ? 13.632 1.469 -17.733 1.00 88.94 107 THR A O 1
ATOM 876 N N . VAL A 1 108 ? 14.528 2.338 -19.614 1.00 87.75 108 VAL A N 1
ATOM 877 C CA . VAL A 1 108 ? 14.537 1.080 -20.379 1.00 87.75 108 VAL A CA 1
ATOM 878 C C . VAL A 1 108 ? 15.419 0.046 -19.674 1.00 87.75 108 VAL A C 1
ATOM 880 O O . VAL A 1 108 ? 14.976 -1.074 -19.424 1.00 87.75 108 VAL A O 1
ATOM 883 N N . GLY A 1 109 ? 16.617 0.444 -19.231 1.00 87.56 109 GLY A N 1
ATOM 884 C CA . GLY A 1 109 ? 17.509 -0.416 -18.446 1.00 87.56 109 GLY A CA 1
ATOM 885 C C . GLY A 1 109 ? 16.869 -0.937 -17.153 1.00 87.56 109 GLY A C 1
ATOM 886 O O . GLY A 1 109 ? 16.940 -2.130 -16.856 1.00 87.56 109 GLY A O 1
ATOM 887 N N . ARG A 1 110 ? 16.167 -0.078 -16.401 1.00 87.19 110 ARG A N 1
ATOM 888 C CA . ARG A 1 110 ? 15.432 -0.475 -15.183 1.00 87.19 110 ARG A CA 1
ATOM 889 C C . ARG A 1 110 ? 14.274 -1.433 -15.473 1.00 87.19 110 ARG A C 1
ATOM 891 O O . ARG A 1 110 ? 13.996 -2.299 -14.641 1.00 87.19 110 ARG A O 1
ATOM 898 N N . ILE A 1 111 ? 13.589 -1.271 -16.606 1.00 87.19 111 ILE A N 1
ATOM 899 C CA . ILE A 1 111 ? 12.507 -2.166 -17.045 1.00 87.19 111 ILE A CA 1
ATOM 900 C C . ILE A 1 111 ? 13.070 -3.554 -17.364 1.00 87.19 111 ILE A C 1
ATOM 902 O O . ILE A 1 111 ? 12.575 -4.554 -16.839 1.00 87.19 111 ILE A O 1
ATOM 906 N N . LEU A 1 112 ? 14.143 -3.611 -18.151 1.00 85.62 112 LEU A N 1
ATOM 907 C CA . LEU A 1 112 ? 14.779 -4.862 -18.562 1.00 85.62 112 LEU A CA 1
ATOM 908 C C . LEU A 1 112 ? 15.416 -5.604 -17.378 1.00 85.62 112 LEU A C 1
ATOM 910 O O . LEU A 1 112 ? 15.174 -6.798 -17.204 1.00 85.62 112 LEU A O 1
ATOM 914 N N . LYS A 1 113 ? 16.087 -4.883 -16.466 1.00 83.38 113 LYS A N 1
ATOM 915 C CA . LYS A 1 113 ? 16.657 -5.455 -15.232 1.00 83.38 113 LYS A CA 1
ATOM 916 C C . LYS A 1 113 ? 15.604 -6.124 -14.345 1.00 83.38 113 LYS A C 1
ATOM 918 O O . LYS A 1 113 ? 15.867 -7.170 -13.764 1.00 83.38 113 LYS A O 1
ATOM 923 N N . LYS A 1 114 ? 14.406 -5.541 -14.235 1.00 74.81 114 LYS A N 1
ATOM 924 C CA . LYS A 1 114 ? 13.297 -6.137 -13.465 1.00 74.81 114 LYS A CA 1
ATOM 925 C C . LYS A 1 114 ? 12.687 -7.371 -14.127 1.00 74.81 114 LYS A C 1
ATOM 927 O O . LYS A 1 114 ? 12.041 -8.148 -13.436 1.00 74.81 114 LYS A O 1
ATOM 932 N N . THR A 1 115 ? 12.889 -7.530 -15.430 1.00 64.31 115 THR A N 1
ATOM 933 C CA . THR A 1 115 ? 12.328 -8.625 -16.234 1.00 64.31 115 THR A CA 1
ATOM 934 C C . THR A 1 115 ? 13.382 -9.707 -16.524 1.00 64.31 115 THR A C 1
ATOM 936 O O . THR A 1 115 ? 13.110 -10.651 -17.251 1.00 64.31 115 THR A O 1
ATOM 939 N N . ASN A 1 116 ? 14.587 -9.582 -15.944 1.00 63.25 116 ASN A N 1
ATOM 940 C CA . ASN A 1 116 ? 15.745 -10.470 -16.125 1.00 63.25 116 ASN A CA 1
ATOM 941 C C . ASN A 1 116 ? 16.153 -10.723 -17.593 1.00 63.25 116 ASN A C 1
ATOM 943 O O . ASN A 1 116 ? 16.848 -11.692 -17.886 1.00 63.25 116 ASN A O 1
ATOM 947 N N . SER A 1 117 ? 15.737 -9.854 -18.518 1.00 59.91 117 SER A N 1
ATOM 948 C CA . SER A 1 117 ? 16.192 -9.879 -19.908 1.00 59.91 117 SER A CA 1
ATOM 949 C C . SER A 1 117 ? 17.333 -8.885 -20.039 1.00 59.91 117 SER A C 1
ATOM 951 O O . SER A 1 117 ? 17.189 -7.716 -19.671 1.00 59.91 117 SER A O 1
ATOM 953 N N . ASN A 1 118 ? 18.488 -9.358 -20.500 1.00 57.59 118 ASN A N 1
ATOM 954 C CA . ASN A 1 118 ? 19.671 -8.531 -20.649 1.00 57.59 118 ASN A CA 1
ATOM 955 C C . ASN A 1 118 ? 20.161 -8.571 -22.104 1.00 57.59 118 ASN A C 1
ATOM 957 O O . ASN A 1 118 ? 20.978 -9.427 -22.437 1.00 57.59 118 ASN A O 1
ATOM 961 N N . PRO A 1 119 ? 19.702 -7.647 -22.968 1.00 57.59 119 PRO A N 1
ATOM 962 C CA . PRO A 1 119 ? 20.061 -7.649 -24.390 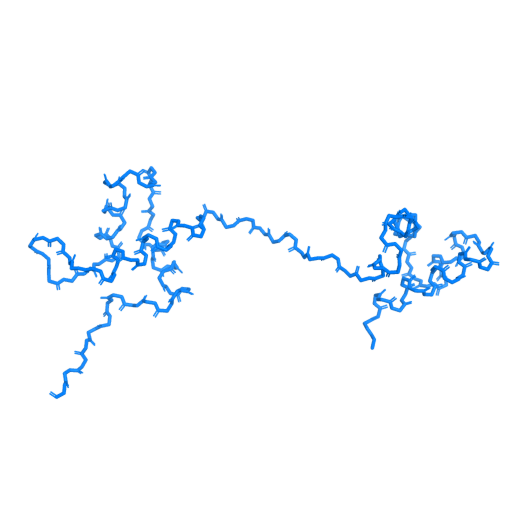1.00 57.59 119 PRO A CA 1
ATOM 963 C C . PRO A 1 119 ? 21.540 -7.317 -24.644 1.00 57.59 119 PRO A C 1
ATOM 965 O O . PRO A 1 119 ? 22.035 -7.473 -25.752 1.00 57.59 119 PRO A O 1
ATOM 968 N N . ASN A 1 120 ? 22.263 -6.842 -23.622 1.00 54.22 120 ASN A N 1
ATOM 969 C CA . ASN A 1 120 ? 23.694 -6.553 -23.703 1.00 54.22 120 ASN A CA 1
ATOM 970 C C . ASN A 1 120 ? 24.583 -7.723 -23.236 1.00 54.22 120 ASN A C 1
ATOM 972 O O . ASN A 1 120 ? 25.806 -7.567 -23.207 1.00 54.22 120 ASN A O 1
ATOM 976 N N . ARG A 1 121 ? 23.998 -8.874 -22.864 1.00 48.16 121 ARG A N 1
ATOM 977 C CA . ARG A 1 121 ? 24.768 -10.072 -22.528 1.00 48.16 121 ARG A CA 1
ATOM 978 C C . ARG A 1 121 ? 25.270 -10.691 -23.830 1.00 48.16 121 ARG A C 1
ATOM 980 O O . ARG A 1 121 ? 24.515 -11.339 -24.538 1.00 48.16 121 ARG A O 1
ATOM 987 N N . SER A 1 122 ? 26.544 -10.483 -24.136 1.00 44.44 122 SER A N 1
ATOM 988 C CA . SER A 1 122 ? 27.257 -11.295 -25.119 1.00 44.44 122 SER A CA 1
ATOM 989 C C . SER A 1 122 ? 27.191 -12.762 -24.686 1.00 44.44 122 SER A C 1
ATOM 991 O O . SER A 1 122 ? 27.608 -13.081 -23.568 1.00 44.44 122 SER A O 1
ATOM 993 N N . GLU A 1 123 ? 26.651 -13.638 -25.536 1.00 37.41 123 GLU A N 1
ATOM 994 C CA . GLU A 1 123 ? 26.884 -15.079 -25.428 1.00 37.41 123 GLU A CA 1
ATOM 995 C C . GLU A 1 123 ? 28.399 -15.305 -25.418 1.00 37.41 123 GLU A C 1
ATOM 997 O O . GLU A 1 123 ? 29.101 -14.961 -26.366 1.00 37.41 123 GLU A O 1
ATOM 1002 N N . ALA A 1 124 ? 28.918 -15.826 -24.306 1.00 34.50 124 ALA A N 1
ATOM 1003 C CA . ALA A 1 124 ? 30.206 -16.492 -24.331 1.00 34.50 124 ALA A CA 1
ATOM 1004 C C . ALA A 1 124 ? 29.982 -17.780 -25.128 1.00 34.50 124 ALA A C 1
ATOM 1006 O O . ALA A 1 124 ? 29.221 -18.640 -24.686 1.00 34.50 124 ALA A O 1
ATOM 1007 N N . GLY A 1 125 ? 30.556 -17.825 -26.330 1.00 33.84 125 GLY A N 1
ATOM 1008 C CA . GLY A 1 125 ? 30.478 -18.964 -27.235 1.00 33.84 125 GLY A CA 1
ATOM 1009 C C . GLY A 1 125 ? 30.980 -20.255 -26.588 1.00 33.84 125 GLY A C 1
ATOM 1010 O O . GLY A 1 125 ? 31.856 -20.227 -25.720 1.00 33.84 125 GLY A O 1
ATOM 1011 N N . VAL A 1 126 ? 30.356 -21.349 -27.023 1.00 34.28 126 VAL A N 1
ATOM 1012 C CA . VAL A 1 126 ? 30.750 -22.749 -26.808 1.00 34.28 126 VAL A CA 1
ATOM 1013 C C . VAL A 1 126 ? 32.087 -23.028 -27.486 1.00 34.28 126 VAL A C 1
ATOM 1015 O O . VAL A 1 126 ? 32.297 -22.480 -28.592 1.00 34.28 126 VAL A O 1
#

Sequence (126 aa):
MEVRVYKRARALLLAHEGFKDQEIAQQVGLSRVTLVNLRRRFQQERLQCIYDRPRSGRKPLFDGNLRAKITALACSDPPEGYGRWSLRLLADRVVELGWVEGIHFDTVGRILKKTNSNPNRSEAGV

Secondary structure (DSSP, 8-state):
--HHHHHHHHHHHHHHTT--HHHHHHHHT--HHHHHHHHHHHHHHGGGGGSPPPP-PPPPSS-HHHHHHHHHHHTSPPPTT-SS--HHHHHHHHHHTTS-S---HHHHHHHHHHTT--TT------

Radius of gyration: 26.09 Å; Cα contacts (8 Å, |Δi|>4): 98; chains: 1; bounding box: 51×33×67 Å

Solvent-accessible surface area (backbone atoms only — not comparable to full-atom values): 7667 Å² total; per-residue (Å²): 132,59,71,65,37,52,40,45,49,52,46,53,50,43,50,69,75,66,54,54,63,68,58,44,17,64,76,59,72,47,54,55,68,57,51,56,52,46,56,57,36,32,78,77,48,43,81,61,48,39,53,81,71,84,78,84,64,82,78,64,95,68,51,72,66,60,48,52,52,54,50,53,56,56,73,47,84,48,61,92,95,45,97,58,60,43,50,57,57,50,25,54,50,42,35,73,71,65,77,43,98,72,61,59,32,68,57,51,49,55,53,28,62,75,66,75,50,60,61,76,63,74,80,81,78,131

Organism: NCBI:txid1227553

Nearest PDB structures (foldseek):
  8ea4-assembly1_X  TM=4.859E-01  e=3.705E-03  Scytonema hofmannii
  8rkv-assembly1_R  TM=5.131E-01  e=8.652E-03  Scytonema hofmannii
  8ea4-assembly1_W  TM=5.152E-01  e=1.360E-02  Scytonema hofmannii
  7svw-assembly1_B  TM=4.950E-01  e=1.439E-02  [Scytonema hofmanni] UTEX 2349

Foldseek 3Di:
DDLQLVLLVQLVVVVVVPDDLVVSCVVSVHDSVVSVVLVVVCVVPNSCSSDDDDPPPDQDPDDPVLLVVLLVVQVDDQDPPDPFDDLVSSQVVCCVVVVDVGDDSVVSVVSCVVVVHDRPDDPPDD

pLDDT: mean 84.98, std 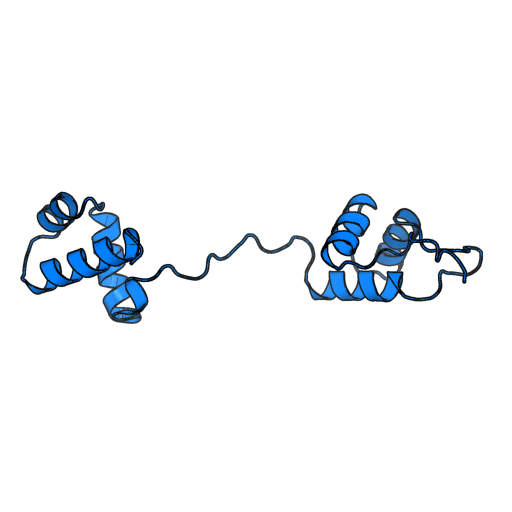13.76, range [33.84, 96.31]

InterPro domains:
  IPR009057 Homedomain-like superfamily [SSF46689] (4-114)

Mean predicted aligned error: 10.93 Å